Protein AF-K2CF52-F1 (afdb_monomer)

Secondary structure (DSSP, 8-state):
---THHHHHHHHHHHHHHHHHHHHHHHHHT-HHHHHHHHH--STTHHHHHHHHHTT-HHHHHHHHHHHHHHHHHHHHT-

Solvent-accessible surface area (backbone atoms only — not comparable to full-atom values): 4406 Å² total; per-residue (Å²): 127,87,74,63,62,64,62,52,56,52,53,50,53,51,23,52,50,32,38,51,54,30,39,53,54,21,58,76,70,64,38,59,69,58,30,51,48,47,70,76,50,86,59,75,30,49,60,25,50,51,50,27,53,76,70,62,43,44,64,55,52,52,50,52,50,50,52,48,53,50,53,53,50,54,60,64,75,75,110

Structure (mmCIF, N/CA/C/O backbone):
data_AF-K2CF52-F1
#
_entry.id   AF-K2CF52-F1
#
loop_
_atom_site.group_PDB
_atom_site.id
_atom_site.type_symbol
_atom_site.label_atom_id
_atom_site.label_alt_id
_atom_site.label_comp_id
_atom_site.label_asym_id
_atom_site.label_entity_id
_atom_site.label_seq_id
_atom_site.pdbx_PDB_ins_code
_atom_site.Cartn_x
_atom_site.Cartn_y
_atom_site.Cartn_z
_atom_site.occupancy
_atom_site.B_iso_or_equiv
_atom_site.auth_seq_id
_atom_site.auth_comp_id
_atom_site.auth_asym_id
_atom_site.auth_atom_id
_atom_site.pdbx_PDB_model_num
ATOM 1 N N . MET A 1 1 ? 18.783 -12.521 -28.339 1.00 50.47 1 MET A N 1
ATOM 2 C CA . MET A 1 1 ? 18.119 -11.274 -27.896 1.00 50.47 1 MET A CA 1
ATOM 3 C C . MET A 1 1 ? 17.881 -11.401 -26.401 1.00 50.47 1 MET A C 1
ATOM 5 O O . MET A 1 1 ? 17.358 -12.441 -26.018 1.00 50.47 1 MET A O 1
ATOM 9 N N . PRO A 1 2 ? 18.313 -10.448 -25.558 1.00 59.16 2 PRO A N 1
ATOM 10 C CA . PRO A 1 2 ? 18.059 -10.521 -24.125 1.00 59.16 2 PRO A CA 1
ATOM 11 C C . PRO A 1 2 ? 16.549 -10.619 -23.896 1.00 59.16 2 PRO A C 1
ATOM 13 O O . PRO A 1 2 ? 15.755 -9.836 -24.410 1.00 59.16 2 PRO A O 1
ATOM 16 N N . ASN A 1 3 ? 16.164 -11.661 -23.184 1.00 64.94 3 ASN A N 1
ATOM 17 C CA . ASN A 1 3 ? 14.814 -12.077 -22.856 1.00 64.94 3 ASN A CA 1
ATOM 18 C C . ASN A 1 3 ? 14.211 -11.089 -21.846 1.00 64.94 3 ASN A C 1
ATOM 20 O O . ASN A 1 3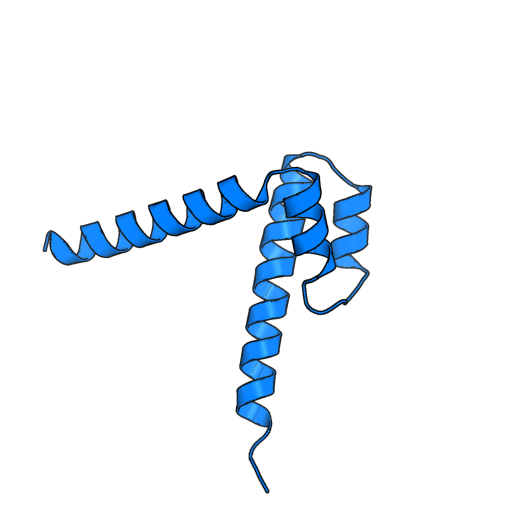 ? 14.100 -11.373 -20.657 1.00 64.94 3 ASN A O 1
ATOM 24 N N . LEU A 1 4 ? 13.791 -9.924 -22.353 1.00 68.62 4 LEU A N 1
ATOM 25 C CA . LEU A 1 4 ? 13.076 -8.860 -21.633 1.00 68.62 4 LEU A CA 1
ATOM 26 C C . LEU A 1 4 ? 11.823 -9.356 -20.878 1.00 68.62 4 LEU A C 1
ATOM 28 O O . LEU A 1 4 ? 11.308 -8.651 -20.014 1.00 68.62 4 LEU A O 1
ATOM 32 N N . GLY A 1 5 ? 11.350 -10.575 -21.163 1.00 75.69 5 GLY A N 1
ATOM 33 C CA . GLY A 1 5 ? 10.171 -11.178 -20.544 1.00 75.69 5 GLY A CA 1
ATOM 34 C C . GLY A 1 5 ? 10.230 -11.247 -19.016 1.00 75.69 5 GLY A C 1
ATOM 35 O O . GLY A 1 5 ? 9.262 -10.869 -18.368 1.00 75.69 5 GLY A O 1
ATOM 36 N N . ALA A 1 6 ? 11.357 -11.652 -18.416 1.00 83.12 6 ALA A N 1
ATOM 37 C CA . ALA A 1 6 ? 11.444 -11.821 -16.957 1.00 83.12 6 ALA A CA 1
ATOM 38 C C . ALA A 1 6 ? 11.247 -10.501 -16.182 1.00 83.12 6 ALA A C 1
ATOM 40 O O . ALA A 1 6 ? 10.566 -10.477 -15.157 1.00 83.12 6 ALA A O 1
ATOM 41 N N . GLY A 1 7 ? 11.794 -9.395 -16.698 1.00 85.44 7 GLY A N 1
ATOM 42 C CA . GLY A 1 7 ? 11.639 -8.073 -16.086 1.00 85.44 7 GLY A CA 1
ATOM 43 C C . GLY A 1 7 ? 10.200 -7.559 -16.147 1.00 85.44 7 GLY A C 1
ATOM 44 O O . GLY A 1 7 ? 9.715 -6.969 -15.186 1.00 85.44 7 GLY A O 1
ATOM 45 N N . ILE A 1 8 ? 9.487 -7.847 -17.240 1.00 86.81 8 ILE A N 1
ATOM 46 C CA . ILE A 1 8 ? 8.085 -7.445 -17.415 1.00 86.81 8 ILE A CA 1
ATOM 47 C C . ILE A 1 8 ? 7.187 -8.138 -16.382 1.00 86.81 8 ILE A C 1
ATOM 49 O O . ILE A 1 8 ? 6.354 -7.479 -15.765 1.00 86.81 8 ILE A O 1
ATOM 53 N N . TYR A 1 9 ? 7.385 -9.435 -16.123 1.00 88.62 9 TYR A N 1
ATOM 54 C CA . TYR A 1 9 ? 6.599 -10.150 -15.109 1.00 88.62 9 TYR A CA 1
ATOM 55 C C . TYR A 1 9 ? 6.793 -9.577 -13.700 1.00 88.62 9 TYR A C 1
ATOM 57 O O . TYR A 1 9 ? 5.821 -9.436 -12.957 1.00 88.62 9 TYR A O 1
ATOM 65 N N . LEU A 1 10 ? 8.023 -9.196 -13.339 1.00 89.50 10 LEU A N 1
ATOM 66 C CA . LEU A 1 10 ? 8.304 -8.558 -12.051 1.00 89.50 10 LEU A CA 1
ATOM 67 C C . LEU A 1 10 ? 7.577 -7.209 -11.922 1.00 89.50 10 LEU A C 1
ATOM 69 O O . LEU A 1 10 ? 6.982 -6.927 -10.884 1.00 89.50 10 LEU A O 1
ATOM 73 N N . LEU A 1 11 ? 7.591 -6.397 -12.984 1.00 88.50 11 LEU A N 1
ATOM 74 C CA . LEU A 1 11 ? 6.910 -5.100 -13.014 1.00 88.50 11 LEU A CA 1
ATOM 75 C C . LEU A 1 11 ? 5.388 -5.241 -12.901 1.00 88.50 11 LEU A C 1
ATOM 77 O O . LEU A 1 11 ? 4.760 -4.471 -12.179 1.00 88.50 11 LEU A O 1
ATOM 81 N N . ILE A 1 12 ? 4.801 -6.249 -13.550 1.00 89.44 12 ILE A N 1
ATOM 82 C CA . ILE A 1 12 ? 3.364 -6.537 -13.444 1.00 89.44 12 ILE A CA 1
ATOM 83 C C . ILE A 1 12 ? 2.997 -6.915 -12.004 1.00 89.44 12 ILE A C 1
ATOM 85 O O . ILE A 1 12 ? 2.041 -6.375 -11.449 1.00 89.44 12 ILE A O 1
ATOM 89 N N . LEU A 1 13 ? 3.767 -7.807 -11.370 1.00 91.50 13 LEU A N 1
ATOM 90 C CA . LEU A 1 13 ? 3.534 -8.191 -9.973 1.00 91.50 13 LEU A CA 1
ATOM 91 C C . LEU A 1 13 ? 3.658 -6.991 -9.031 1.00 91.50 13 LEU A C 1
ATOM 93 O O . LEU A 1 13 ? 2.822 -6.816 -8.144 1.00 91.50 13 LEU A O 1
ATOM 97 N N . TRP A 1 14 ? 4.668 -6.149 -9.251 1.00 91.44 14 TRP A N 1
ATOM 98 C CA . TRP A 1 14 ? 4.869 -4.912 -8.503 1.00 91.44 14 TRP A CA 1
ATOM 99 C C . TRP A 1 14 ? 3.673 -3.961 -8.630 1.00 91.44 14 TRP A C 1
ATOM 101 O O . TRP A 1 14 ? 3.156 -3.470 -7.626 1.00 91.44 14 TRP A O 1
ATOM 111 N N . GLU A 1 15 ? 3.186 -3.735 -9.849 1.00 90.62 15 GLU A N 1
ATOM 112 C CA . GLU A 1 15 ? 2.045 -2.857 -10.106 1.00 90.62 15 GLU A CA 1
ATOM 113 C C . GLU A 1 15 ? 0.762 -3.376 -9.443 1.00 90.62 15 GLU A C 1
ATOM 115 O O . GLU A 1 15 ? 0.075 -2.621 -8.747 1.00 90.62 15 GLU A O 1
ATOM 120 N N . ILE A 1 16 ? 0.453 -4.666 -9.620 1.00 91.50 16 ILE A N 1
ATOM 121 C CA . ILE A 1 16 ? -0.737 -5.305 -9.041 1.00 91.50 16 ILE A CA 1
ATOM 122 C C . ILE A 1 16 ? -0.691 -5.226 -7.516 1.00 91.50 16 ILE A C 1
ATOM 124 O O . ILE A 1 16 ? -1.699 -4.892 -6.890 1.00 91.50 16 ILE A O 1
ATOM 128 N N . PHE A 1 17 ? 0.474 -5.488 -6.919 1.00 92.88 17 PHE A N 1
ATOM 129 C CA . PHE A 1 17 ? 0.661 -5.423 -5.476 1.00 92.88 17 PHE A CA 1
ATOM 130 C C . PHE A 1 17 ? 0.297 -4.038 -4.926 1.00 92.88 17 PHE A C 1
ATOM 132 O O . PHE 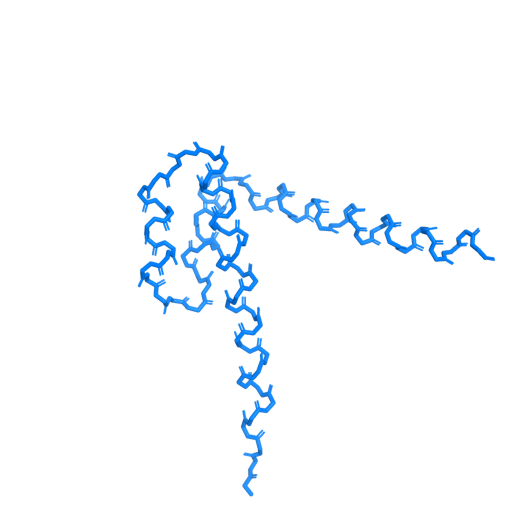A 1 17 ? -0.564 -3.924 -4.049 1.00 92.88 17 PHE A O 1
ATOM 139 N N . TRP A 1 18 ? 0.879 -2.968 -5.477 1.00 92.12 18 TRP A N 1
ATOM 140 C CA . TRP A 1 18 ? 0.614 -1.614 -4.988 1.00 92.12 18 TRP A CA 1
ATOM 141 C C . TRP A 1 18 ? -0.804 -1.135 -5.278 1.00 92.12 18 TRP A C 1
ATOM 143 O O . TRP A 1 18 ? -1.415 -0.498 -4.417 1.00 92.12 18 TRP A O 1
ATOM 153 N N . LYS A 1 19 ? -1.369 -1.473 -6.441 1.00 91.75 19 LYS A N 1
ATOM 154 C CA . LYS A 1 19 ? -2.775 -1.177 -6.748 1.00 91.75 19 LYS A CA 1
ATOM 155 C C . LYS A 1 19 ? -3.724 -1.861 -5.773 1.00 91.75 19 LYS A C 1
ATOM 157 O O . LYS A 1 19 ? -4.605 -1.196 -5.236 1.00 91.75 19 LYS A O 1
ATOM 162 N N . GLY A 1 20 ? -3.524 -3.149 -5.496 1.00 93.81 20 GLY A N 1
ATOM 163 C CA . GLY A 1 20 ? -4.356 -3.904 -4.560 1.00 93.81 20 GLY A CA 1
ATOM 164 C C . GLY A 1 20 ? -4.336 -3.303 -3.155 1.00 93.81 20 GLY A C 1
ATOM 165 O O . GLY A 1 20 ? -5.392 -3.047 -2.575 1.00 93.81 20 GLY A O 1
ATOM 166 N N . VAL A 1 21 ? -3.145 -2.995 -2.630 1.00 93.62 21 VAL A N 1
ATOM 167 C CA . VAL A 1 21 ? -2.995 -2.362 -1.307 1.00 93.62 21 VAL A CA 1
ATOM 168 C C . VAL A 1 21 ? -3.651 -0.978 -1.276 1.00 93.62 21 VAL A C 1
ATOM 170 O O . VAL A 1 21 ? -4.361 -0.653 -0.320 1.00 93.62 21 VAL A O 1
ATOM 173 N N . GLY A 1 22 ? -3.438 -0.168 -2.315 1.00 93.62 22 GLY A N 1
ATOM 174 C CA . GLY A 1 22 ? -4.014 1.169 -2.420 1.00 93.62 22 GLY A CA 1
ATOM 175 C C . GLY A 1 22 ? -5.540 1.157 -2.464 1.00 93.62 22 GLY A C 1
ATOM 176 O O . GLY A 1 22 ? -6.167 1.891 -1.703 1.00 93.62 22 GLY A O 1
ATOM 177 N N . LEU A 1 23 ? -6.133 0.287 -3.288 1.00 94.69 23 LEU A N 1
ATOM 178 C CA . LEU A 1 23 ? -7.586 0.116 -3.392 1.00 94.69 23 LEU A CA 1
ATOM 179 C C . LEU A 1 23 ? -8.195 -0.415 -2.093 1.00 94.69 23 LEU A C 1
ATOM 181 O O . LEU A 1 23 ? -9.216 0.096 -1.643 1.00 94.69 23 LEU A O 1
ATOM 185 N N . TRP A 1 24 ? -7.561 -1.399 -1.448 1.00 94.38 24 TRP A N 1
ATOM 186 C CA . TRP A 1 24 ? -8.034 -1.934 -0.169 1.00 94.38 24 TRP A CA 1
ATOM 187 C C . TRP A 1 24 ? -8.080 -0.855 0.916 1.00 94.38 24 TRP A C 1
ATOM 189 O O . TRP A 1 24 ? -9.064 -0.723 1.648 1.00 94.38 24 TRP A O 1
ATOM 199 N N . LYS A 1 25 ? -7.016 -0.053 1.026 1.00 92.56 25 LYS A N 1
ATOM 200 C CA . LYS A 1 25 ? -6.930 0.998 2.043 1.00 92.56 25 LYS A CA 1
ATOM 201 C C . LYS A 1 25 ? -7.824 2.200 1.720 1.00 92.56 25 LYS A C 1
ATOM 203 O O . LYS A 1 25 ? -8.384 2.770 2.657 1.00 92.56 25 LYS A O 1
ATOM 208 N N . SER A 1 26 ? -7.999 2.576 0.450 1.00 93.88 26 SER A N 1
ATOM 209 C CA . SER A 1 26 ? -8.940 3.639 0.066 1.00 93.88 26 SER A CA 1
ATOM 210 C C . SER A 1 26 ? -10.394 3.215 0.258 1.00 93.88 26 SER A C 1
ATOM 212 O O . SER A 1 26 ? -11.158 3.977 0.846 1.00 93.88 26 SER A O 1
ATOM 214 N N . ALA A 1 27 ? -10.754 1.974 -0.086 1.00 93.62 27 ALA A N 1
ATOM 215 C CA . ALA A 1 27 ? -12.074 1.411 0.197 1.00 93.62 27 ALA A CA 1
ATOM 216 C C . ALA A 1 27 ? -12.367 1.371 1.704 1.00 93.62 27 ALA A C 1
ATOM 218 O O . ALA A 1 27 ? -13.414 1.843 2.138 1.00 93.62 27 ALA A O 1
ATOM 219 N N . LYS A 1 28 ? -11.418 0.892 2.526 1.00 92.44 28 LYS A N 1
ATOM 220 C CA . LYS A 1 28 ? -11.583 0.835 3.990 1.00 92.44 28 LYS A CA 1
ATOM 221 C C . LYS A 1 28 ? -11.754 2.218 4.628 1.00 92.44 28 LYS A C 1
ATOM 223 O O . LYS A 1 28 ? -12.408 2.332 5.659 1.00 92.44 28 LYS A O 1
ATOM 228 N N . LYS A 1 29 ? -11.142 3.252 4.047 1.00 92.25 29 LYS A N 1
ATOM 229 C CA . LYS A 1 29 ? -11.245 4.636 4.528 1.00 92.25 29 LYS A CA 1
ATOM 230 C C . LYS A 1 29 ? -12.456 5.386 3.949 1.00 92.25 29 LYS A C 1
ATOM 232 O O . LYS A 1 29 ? -12.803 6.439 4.467 1.00 92.25 29 LYS A O 1
ATOM 237 N N . GLY A 1 30 ? -13.106 4.846 2.915 1.00 92.62 30 GLY A N 1
ATOM 238 C CA . GLY A 1 30 ? -14.192 5.519 2.198 1.00 92.62 30 GLY A CA 1
ATOM 239 C C . GLY A 1 30 ? -13.715 6.611 1.231 1.00 92.62 30 GLY A C 1
ATOM 240 O O . GLY A 1 30 ? -14.512 7.444 0.805 1.00 92.62 30 GLY A O 1
ATOM 241 N N . ASP A 1 31 ? -12.432 6.618 0.857 1.00 93.00 31 ASP A N 1
ATOM 242 C CA . ASP A 1 31 ? -11.841 7.637 -0.019 1.00 93.00 31 ASP A CA 1
ATOM 243 C C . ASP A 1 31 ? -12.152 7.322 -1.500 1.00 93.00 31 ASP A C 1
ATOM 245 O O . ASP A 1 31 ? -11.275 6.911 -2.264 1.00 93.00 31 ASP A O 1
ATOM 249 N N . LEU A 1 32 ? -13.410 7.525 -1.917 1.00 92.38 32 LEU A N 1
ATOM 250 C CA . LEU A 1 32 ? -13.914 7.195 -3.264 1.00 92.38 32 LEU A CA 1
ATOM 251 C C . LEU A 1 32 ? -13.099 7.835 -4.397 1.00 92.38 32 LEU A C 1
ATOM 253 O O . LEU A 1 32 ? -12.837 7.187 -5.407 1.00 92.38 32 LEU A O 1
ATOM 257 N N . ILE A 1 33 ? -12.652 9.082 -4.218 1.00 93.75 33 ILE A N 1
ATOM 258 C CA . ILE A 1 33 ? -11.834 9.796 -5.213 1.00 93.75 33 ILE A CA 1
ATOM 259 C C . ILE A 1 33 ? -10.507 9.062 -5.438 1.00 93.75 33 ILE A C 1
ATOM 261 O O . ILE A 1 33 ? -10.107 8.831 -6.576 1.00 93.75 33 ILE A O 1
ATOM 265 N N . TRP A 1 34 ? -9.835 8.658 -4.357 1.00 92.56 34 TRP A N 1
ATOM 266 C CA . TRP A 1 34 ? -8.567 7.934 -4.445 1.00 92.56 34 TRP A CA 1
ATOM 267 C C . TRP A 1 34 ? -8.754 6.498 -4.919 1.00 92.56 34 TRP A C 1
ATOM 269 O O . TRP A 1 34 ? -7.905 5.991 -5.646 1.00 92.56 34 TRP A O 1
ATOM 279 N N . PHE A 1 35 ? -9.870 5.857 -4.571 1.00 93.69 35 PHE A N 1
ATOM 280 C CA . PHE A 1 35 ? -10.245 4.559 -5.121 1.00 93.69 35 PHE A CA 1
ATOM 281 C C . PHE A 1 35 ? -10.369 4.620 -6.649 1.00 93.69 35 PHE A C 1
ATOM 283 O O . PHE A 1 35 ? -9.695 3.862 -7.345 1.00 93.69 35 PHE A O 1
ATOM 290 N N . LEU A 1 36 ? -11.144 5.575 -7.176 1.00 93.94 36 LEU A N 1
ATOM 291 C CA . LEU A 1 36 ? -11.291 5.759 -8.622 1.00 93.94 36 LEU A CA 1
ATOM 292 C C . LEU A 1 36 ? -9.968 6.144 -9.292 1.00 93.94 36 LEU A C 1
ATOM 294 O O . LEU A 1 36 ? -9.648 5.610 -10.350 1.00 93.94 36 LEU A O 1
ATOM 298 N N . ALA A 1 37 ? -9.181 7.031 -8.677 1.00 93.12 37 ALA A N 1
ATOM 299 C CA . ALA A 1 37 ? -7.892 7.451 -9.220 1.00 93.12 37 ALA A CA 1
ATOM 300 C C . ALA A 1 37 ? -6.904 6.279 -9.339 1.00 93.12 37 ALA A C 1
ATOM 302 O O . ALA A 1 37 ? -6.273 6.120 -10.378 1.00 93.12 37 ALA A O 1
ATOM 303 N N . ILE A 1 38 ? -6.792 5.429 -8.311 1.00 92.38 38 ILE A N 1
ATOM 304 C CA . ILE A 1 38 ? -5.917 4.243 -8.334 1.00 92.38 38 ILE A CA 1
ATOM 305 C C . ILE A 1 38 ? -6.423 3.200 -9.342 1.00 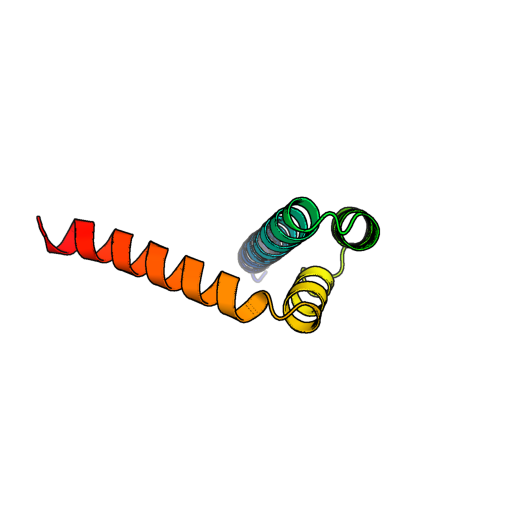92.38 38 ILE A C 1
ATOM 307 O O . ILE A 1 38 ? -5.618 2.501 -9.956 1.00 92.38 38 ILE A O 1
ATOM 311 N N . PHE A 1 39 ? -7.743 3.088 -9.512 1.00 90.38 39 PHE A N 1
ATOM 312 C CA . PHE A 1 39 ? -8.352 2.136 -10.437 1.00 90.38 39 PHE A CA 1
ATOM 313 C C . PHE A 1 39 ? -8.163 2.536 -11.907 1.00 90.38 39 PHE A C 1
ATOM 315 O O . PHE A 1 39 ? -7.774 1.705 -12.724 1.00 90.38 39 PHE A O 1
ATOM 322 N N . LEU A 1 40 ? -8.420 3.803 -12.241 1.00 90.44 40 LEU A N 1
ATOM 323 C CA . LEU A 1 40 ? -8.418 4.290 -13.624 1.00 90.44 40 LEU A CA 1
ATOM 324 C C . LEU A 1 40 ? -7.026 4.662 -14.130 1.00 90.44 40 LEU A C 1
ATOM 326 O O . LEU A 1 40 ? -6.759 4.562 -15.326 1.00 90.44 40 LEU A O 1
ATOM 330 N N . ILE A 1 41 ? -6.138 5.114 -13.246 1.00 89.62 41 ILE A N 1
ATOM 331 C CA . ILE A 1 41 ? -4.864 5.686 -13.660 1.00 89.62 41 ILE A CA 1
ATOM 332 C C . ILE A 1 41 ? -3.735 4.680 -13.450 1.00 89.62 41 ILE A C 1
ATOM 334 O O . ILE A 1 41 ? -3.483 4.215 -12.336 1.00 89.62 41 ILE A O 1
ATOM 338 N N . ASN A 1 42 ? -2.999 4.392 -14.527 1.00 81.31 42 ASN A N 1
ATOM 339 C CA . ASN A 1 42 ? -1.947 3.388 -14.513 1.00 81.31 42 ASN A CA 1
ATOM 340 C C . ASN A 1 42 ? -0.515 3.961 -14.481 1.00 81.31 42 ASN A C 1
ATOM 342 O O . ASN A 1 42 ? 0.208 3.906 -15.468 1.00 81.31 42 ASN A O 1
ATOM 346 N N . PHE A 1 43 ? -0.092 4.504 -13.332 1.00 84.69 43 PHE A N 1
ATOM 347 C CA . PHE A 1 43 ? 1.287 4.985 -13.110 1.00 84.69 43 PHE A CA 1
ATOM 348 C C . PHE A 1 43 ? 2.178 3.948 -12.397 1.00 84.69 43 PHE A C 1
ATOM 350 O O . PHE A 1 43 ? 2.854 4.291 -11.428 1.00 84.69 43 PHE A O 1
ATOM 357 N N . PHE A 1 44 ? 2.148 2.669 -12.795 1.00 82.38 44 PHE A N 1
ATOM 358 C CA . PHE A 1 44 ? 3.042 1.621 -12.254 1.00 82.38 44 PHE A CA 1
ATOM 359 C C . PHE A 1 44 ? 3.084 1.526 -10.709 1.00 82.38 44 PHE A C 1
ATOM 361 O O . PHE A 1 44 ? 4.124 1.265 -10.108 1.00 82.38 44 PHE A O 1
ATOM 368 N N . GLY A 1 45 ? 1.959 1.784 -10.034 1.00 81.44 45 GLY A N 1
ATOM 369 C CA . GLY A 1 45 ? 1.879 1.734 -8.568 1.00 81.44 45 GLY A CA 1
ATOM 370 C C . GLY A 1 45 ? 2.354 2.993 -7.821 1.00 81.44 45 GLY A C 1
ATOM 371 O O . GLY A 1 45 ? 2.332 3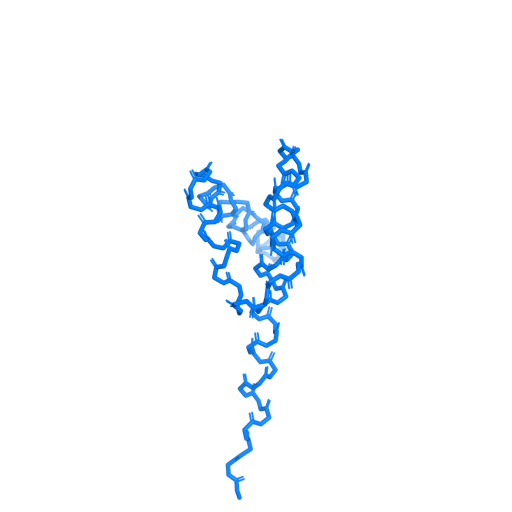.007 -6.592 1.00 81.44 45 GLY A O 1
ATOM 372 N N . ILE A 1 46 ? 2.708 4.085 -8.508 1.00 89.75 46 ILE A N 1
ATOM 373 C CA . ILE A 1 46 ? 3.153 5.337 -7.862 1.00 89.75 46 ILE A CA 1
ATOM 374 C C . ILE A 1 46 ? 1.998 6.069 -7.160 1.00 89.75 46 ILE A C 1
ATOM 376 O O . ILE A 1 46 ? 2.158 6.515 -6.025 1.00 89.75 46 ILE A O 1
ATOM 380 N N . ILE A 1 47 ? 0.815 6.161 -7.788 1.00 90.81 47 ILE A N 1
ATOM 381 C CA . ILE A 1 47 ? -0.383 6.769 -7.168 1.00 90.81 47 ILE A CA 1
ATOM 382 C C . ILE A 1 47 ? -0.720 6.123 -5.821 1.00 90.81 47 ILE A C 1
ATOM 384 O O . ILE A 1 47 ? -0.863 6.859 -4.843 1.00 90.81 47 ILE A O 1
ATOM 388 N N . PRO A 1 48 ? -0.879 4.788 -5.725 1.00 91.00 48 PRO A N 1
ATOM 389 C CA . PRO A 1 48 ? -1.206 4.173 -4.450 1.00 91.00 48 PRO A CA 1
ATOM 390 C C . PRO A 1 48 ? -0.097 4.382 -3.412 1.00 91.00 48 PRO A C 1
ATOM 392 O O . PRO A 1 48 ? -0.423 4.627 -2.253 1.00 91.00 48 PRO A O 1
ATOM 395 N N . LEU A 1 49 ? 1.185 4.402 -3.804 1.00 92.00 49 LEU A N 1
ATOM 396 C CA . LEU A 1 49 ? 2.289 4.764 -2.904 1.00 92.00 49 LEU A CA 1
ATOM 397 C C . LEU A 1 49 ? 2.121 6.173 -2.326 1.00 92.00 49 LEU A C 1
ATOM 399 O O . LEU A 1 49 ? 2.191 6.368 -1.112 1.00 92.00 49 LEU A O 1
ATOM 403 N N . PHE A 1 50 ? 1.854 7.148 -3.195 1.00 92.69 50 PHE A N 1
ATOM 404 C CA . PHE A 1 50 ? 1.640 8.536 -2.804 1.00 92.69 50 PHE A CA 1
ATOM 405 C C . PHE A 1 50 ? 0.419 8.684 -1.893 1.00 92.69 50 PHE A C 1
ATOM 407 O O . PHE A 1 50 ? 0.484 9.372 -0.876 1.00 92.69 50 PHE A O 1
ATOM 414 N N . TYR A 1 51 ? -0.682 8.007 -2.217 1.00 92.69 51 TYR A N 1
ATOM 415 C CA . TYR A 1 51 ? -1.882 7.991 -1.389 1.00 92.69 51 TYR A CA 1
ATOM 416 C C . TYR A 1 51 ? -1.602 7.411 0.005 1.00 92.69 51 TYR A C 1
ATOM 418 O O . TYR A 1 51 ? -1.958 8.030 1.011 1.00 92.69 51 TYR A O 1
ATOM 426 N N . LEU A 1 52 ? -0.927 6.260 0.085 1.00 91.31 52 LEU A N 1
ATOM 427 C CA . LEU A 1 52 ? -0.569 5.615 1.353 1.00 91.31 52 LEU A CA 1
ATOM 428 C C . LEU A 1 52 ? 0.374 6.486 2.188 1.00 91.31 52 LEU A C 1
ATOM 430 O O . LEU A 1 52 ? 0.232 6.543 3.409 1.00 91.31 52 LEU A O 1
ATOM 434 N N . TRP A 1 53 ? 1.307 7.188 1.546 1.00 92.75 53 TRP A N 1
ATOM 435 C CA . TRP A 1 53 ? 2.195 8.137 2.212 1.00 92.75 53 TRP A CA 1
ATOM 436 C C . TRP A 1 53 ? 1.432 9.365 2.725 1.00 92.75 53 TRP A C 1
ATOM 438 O O . TRP A 1 53 ? 1.508 9.690 3.910 1.00 92.75 53 TRP A O 1
ATOM 448 N N . LYS A 1 54 ? 0.599 9.988 1.879 1.00 93.44 54 LYS A N 1
ATOM 449 C CA . LYS A 1 54 ? -0.228 11.156 2.229 1.00 93.44 54 LYS A CA 1
ATOM 450 C C . LYS A 1 54 ? -1.191 10.859 3.378 1.00 93.44 54 LYS A C 1
ATOM 452 O O . LYS A 1 54 ? -1.417 11.703 4.239 1.00 93.44 54 LYS A O 1
ATOM 457 N N . THR A 1 55 ? -1.763 9.659 3.399 1.00 91.06 55 THR A N 1
ATOM 458 C CA . THR A 1 55 ? -2.681 9.212 4.455 1.00 91.06 55 THR A CA 1
ATOM 459 C C . THR A 1 55 ? -1.971 8.622 5.673 1.00 91.06 55 THR A C 1
ATOM 461 O O . THR A 1 55 ? -2.650 8.224 6.618 1.00 91.06 55 THR A O 1
ATOM 464 N N . LYS A 1 56 ? -0.628 8.571 5.674 1.00 90.94 56 LYS A N 1
ATOM 465 C CA . LYS A 1 56 ? 0.208 7.940 6.714 1.00 90.94 56 LYS A CA 1
ATOM 466 C C . LYS A 1 56 ? -0.131 6.462 6.962 1.00 90.94 56 LYS A C 1
ATOM 468 O O . LYS A 1 56 ? 0.128 5.917 8.030 1.00 90.94 56 LYS A O 1
ATOM 473 N N . GLN A 1 57 ? -0.724 5.799 5.974 1.00 89.44 57 GLN A N 1
ATOM 474 C CA . GLN A 1 57 ? -1.091 4.384 6.030 1.00 89.44 57 GLN A CA 1
ATOM 475 C C . GLN A 1 57 ? 0.061 3.466 5.616 1.00 89.44 57 GLN A C 1
ATOM 477 O O . GLN A 1 57 ? 0.005 2.271 5.907 1.00 89.44 57 GLN A O 1
ATOM 482 N N . LEU A 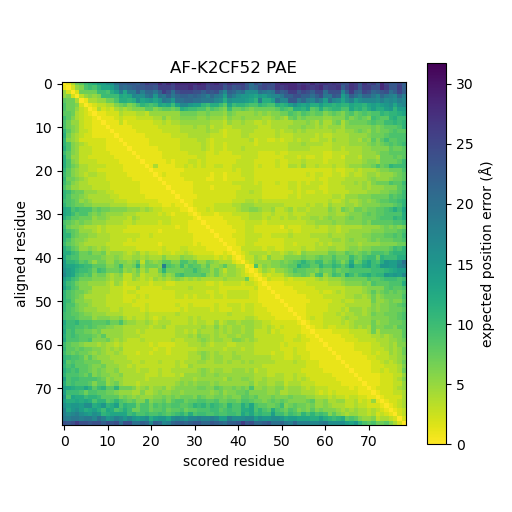1 58 ? 1.094 4.015 4.968 1.00 89.62 58 LEU A N 1
ATOM 483 C CA . LEU A 1 58 ? 2.258 3.270 4.490 1.00 89.62 58 LEU A CA 1
ATOM 484 C C . LEU A 1 58 ? 2.935 2.464 5.612 1.00 89.62 58 LEU A C 1
ATOM 486 O O . LEU A 1 58 ? 3.140 1.265 5.456 1.00 89.62 58 LEU A O 1
ATOM 490 N N . ASP A 1 59 ? 3.174 3.074 6.776 1.00 90.56 59 ASP A N 1
ATOM 491 C CA . ASP A 1 59 ? 3.800 2.392 7.920 1.00 90.56 59 ASP A CA 1
ATOM 492 C C . ASP A 1 59 ? 2.931 1.262 8.474 1.00 90.56 59 ASP A C 1
ATOM 494 O O . ASP A 1 59 ? 3.440 0.224 8.893 1.00 90.56 59 ASP A O 1
ATOM 498 N N . GLY A 1 60 ? 1.609 1.453 8.472 1.00 90.38 60 GLY A N 1
ATOM 499 C CA . GLY A 1 60 ? 0.656 0.424 8.875 1.00 90.38 60 GLY A CA 1
ATOM 500 C C . GLY A 1 60 ? 0.708 -0.775 7.935 1.00 90.38 60 GLY A C 1
ATOM 501 O O . GLY A 1 60 ? 0.822 -1.900 8.400 1.00 90.38 60 GLY A O 1
ATOM 502 N N . VAL A 1 61 ? 0.715 -0.533 6.620 1.00 89.12 61 VAL A N 1
ATOM 503 C CA . VAL A 1 61 ? 0.889 -1.588 5.607 1.00 89.12 61 VAL A CA 1
ATOM 504 C C . VAL A 1 61 ? 2.196 -2.343 5.838 1.00 89.12 61 VAL A C 1
ATOM 506 O O . VAL A 1 61 ? 2.186 -3.568 5.909 1.00 89.12 61 VAL A O 1
ATOM 509 N N . ILE A 1 62 ? 3.314 -1.632 5.992 1.00 90.38 62 ILE A N 1
ATOM 510 C CA . ILE A 1 62 ? 4.629 -2.255 6.185 1.00 90.38 62 ILE A CA 1
ATOM 511 C C . ILE A 1 62 ? 4.635 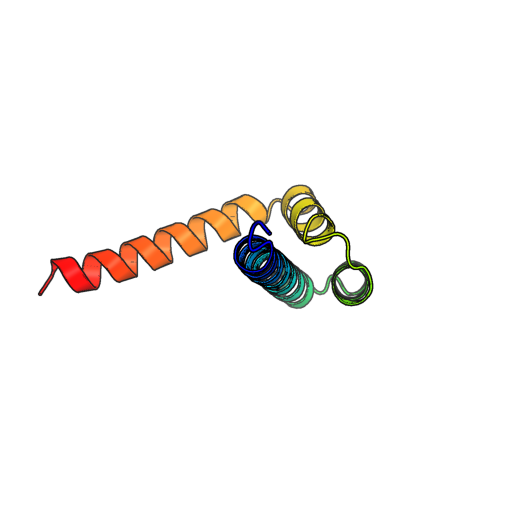-3.117 7.452 1.00 90.38 62 ILE A C 1
ATOM 513 O O . ILE A 1 62 ? 5.078 -4.264 7.406 1.00 90.38 62 ILE A O 1
ATOM 517 N N . LYS A 1 63 ? 4.087 -2.610 8.562 1.00 92.44 63 LYS A N 1
ATOM 518 C CA . LYS A 1 63 ? 3.960 -3.364 9.817 1.00 92.44 63 LYS A CA 1
ATOM 519 C C . LYS A 1 63 ? 3.046 -4.580 9.676 1.00 92.44 63 LYS A C 1
ATOM 521 O O . LYS A 1 63 ? 3.394 -5.640 10.186 1.00 92.44 63 LYS A O 1
ATOM 526 N N . ASP A 1 64 ? 1.917 -4.456 8.978 1.00 90.88 64 ASP A N 1
ATOM 527 C CA . ASP A 1 64 ? 0.993 -5.565 8.702 1.00 90.88 64 ASP A CA 1
ATOM 528 C C . ASP A 1 64 ? 1.727 -6.690 7.949 1.00 90.88 64 ASP A C 1
ATOM 530 O O . ASP A 1 64 ? 1.681 -7.850 8.363 1.00 90.88 64 ASP A O 1
ATOM 534 N N . PHE A 1 65 ? 2.482 -6.345 6.898 1.00 90.69 65 PHE A N 1
ATOM 535 C CA . PHE A 1 65 ? 3.308 -7.295 6.148 1.00 90.69 65 PHE A CA 1
ATOM 536 C C . PHE A 1 65 ? 4.409 -7.915 7.009 1.00 90.69 65 PHE A C 1
ATOM 538 O O . PHE A 1 65 ? 4.574 -9.133 7.006 1.00 90.69 65 PHE A O 1
ATOM 545 N N . GLN A 1 66 ? 5.143 -7.114 7.782 1.00 93.19 66 GLN A N 1
ATOM 546 C CA . GLN A 1 66 ? 6.176 -7.618 8.688 1.00 93.19 66 GLN A CA 1
ATOM 547 C C . GLN A 1 66 ? 5.601 -8.595 9.715 1.00 93.19 66 GLN A C 1
ATOM 549 O O . GLN A 1 66 ? 6.152 -9.676 9.911 1.00 93.19 66 GLN A O 1
ATOM 554 N N . ASN A 1 67 ? 4.478 -8.248 10.341 1.00 94.06 67 ASN A N 1
ATOM 555 C CA . ASN A 1 67 ? 3.792 -9.106 11.299 1.00 94.06 67 ASN A CA 1
ATOM 556 C C . ASN A 1 67 ? 3.295 -10.393 10.637 1.00 94.06 67 ASN A C 1
ATOM 558 O O . ASN A 1 67 ? 3.447 -11.468 11.215 1.00 94.06 67 ASN A O 1
ATOM 562 N N . PHE A 1 68 ? 2.762 -10.306 9.416 1.00 91.00 68 PHE A N 1
ATOM 563 C CA . PHE A 1 68 ? 2.356 -11.465 8.627 1.00 91.00 68 PHE A CA 1
ATOM 564 C C . PHE A 1 68 ? 3.538 -12.396 8.343 1.00 91.00 68 PHE A C 1
ATOM 566 O O . PHE A 1 68 ? 3.480 -13.568 8.712 1.00 91.00 68 PHE A O 1
ATOM 573 N N . PHE A 1 69 ? 4.635 -11.893 7.773 1.00 93.31 69 PHE A N 1
ATOM 574 C CA . PHE A 1 69 ? 5.824 -12.702 7.485 1.00 93.31 69 PHE A CA 1
ATOM 575 C C . PHE A 1 69 ? 6.462 -13.264 8.750 1.00 93.31 69 PHE A C 1
ATOM 577 O O . PHE A 1 69 ? 6.840 -14.432 8.776 1.00 93.31 69 PHE A O 1
ATOM 584 N N . LYS A 1 70 ? 6.521 -12.477 9.8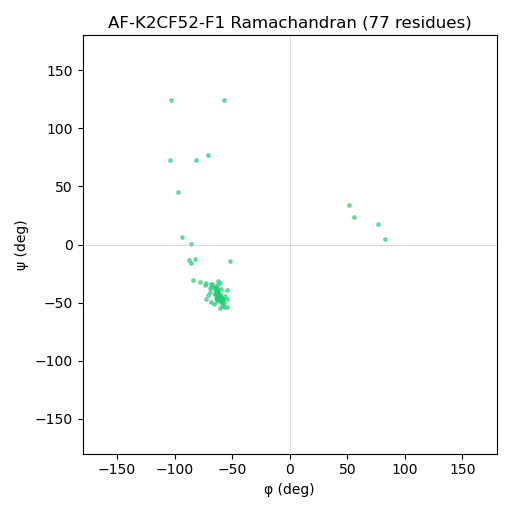27 1.00 93.00 70 LYS A N 1
ATOM 585 C CA . LYS A 1 70 ? 6.964 -12.951 11.137 1.00 93.00 70 LYS A CA 1
ATOM 586 C C . LYS A 1 70 ? 6.075 -14.091 11.620 1.00 93.00 70 LYS A C 1
ATOM 588 O O . LYS A 1 70 ? 6.590 -15.117 12.040 1.00 93.00 70 LYS A O 1
ATOM 593 N N . SER A 1 71 ? 4.753 -13.959 11.513 1.00 89.56 71 SER A N 1
ATOM 594 C CA . SER A 1 71 ? 3.818 -15.024 11.890 1.00 89.56 71 SER A CA 1
ATOM 595 C C . SER A 1 71 ? 3.975 -16.274 11.020 1.00 89.56 71 SER A C 1
ATOM 597 O O . SER A 1 71 ? 3.896 -17.386 11.536 1.00 89.56 71 SER A O 1
ATOM 599 N N . LEU A 1 72 ? 4.251 -16.097 9.726 1.00 91.00 72 LEU A N 1
ATOM 600 C CA . LEU A 1 72 ? 4.486 -17.179 8.782 1.00 91.00 72 LEU A CA 1
ATOM 601 C C . LEU A 1 72 ? 5.771 -17.927 9.148 1.00 91.00 72 LEU A C 1
ATOM 603 O O . LEU A 1 72 ? 5.742 -19.135 9.345 1.00 91.00 72 LEU A O 1
ATOM 607 N N . PHE A 1 73 ? 6.872 -17.205 9.337 1.00 88.06 73 PHE A N 1
ATOM 608 C CA . PHE A 1 73 ? 8.162 -17.776 9.707 1.00 88.06 73 PHE A CA 1
ATOM 609 C C . PHE A 1 73 ? 8.127 -18.456 11.082 1.00 88.06 73 PHE A C 1
ATOM 611 O O . PHE A 1 73 ? 8.607 -19.576 11.233 1.00 88.06 73 PHE A O 1
ATOM 618 N N . LEU A 1 74 ? 7.481 -17.834 12.073 1.00 87.62 74 LEU A N 1
ATOM 619 C CA . LEU A 1 74 ? 7.318 -18.411 13.410 1.00 87.62 74 LEU A CA 1
ATOM 620 C C . LEU A 1 74 ? 6.551 -19.739 13.386 1.00 87.62 74 LEU A C 1
ATOM 622 O O . LEU A 1 74 ? 6.845 -20.612 14.195 1.00 87.62 74 LEU A O 1
ATOM 626 N N . ARG A 1 75 ? 5.588 -19.914 12.471 1.00 84.56 75 ARG A N 1
ATOM 627 C CA . ARG A 1 75 ? 4.876 -21.191 12.297 1.00 84.56 75 ARG A CA 1
ATOM 628 C C . ARG A 1 75 ? 5.777 -22.286 11.733 1.00 84.56 75 ARG A C 1
ATOM 630 O O . ARG A 1 75 ? 5.612 -23.438 12.114 1.00 84.56 75 ARG A O 1
ATOM 637 N N . PHE A 1 76 ? 6.721 -21.936 10.863 1.00 86.06 76 PHE A N 1
ATOM 638 C CA . PHE A 1 76 ? 7.676 -22.890 10.299 1.00 86.06 76 PHE A CA 1
ATOM 639 C C . PHE A 1 76 ? 8.803 -23.252 11.270 1.00 86.06 76 PHE A C 1
ATOM 641 O O . PHE A 1 76 ? 9.258 -24.385 11.257 1.00 86.06 76 PHE A O 1
ATOM 648 N N . GLN A 1 77 ? 9.218 -22.326 12.137 1.00 81.31 77 GLN A N 1
ATOM 649 C CA . GLN A 1 77 ? 10.310 -22.549 13.092 1.00 81.31 77 GLN A CA 1
ATOM 650 C C . GLN A 1 77 ? 9.877 -23.283 14.377 1.00 81.31 77 GLN A C 1
ATOM 652 O O . GLN A 1 77 ? 10.724 -23.692 15.169 1.00 81.31 77 GLN A O 1
ATOM 657 N N . LYS A 1 78 ? 8.564 -23.408 14.619 1.00 66.12 78 LYS A N 1
ATOM 658 C CA . LYS A 1 78 ? 7.978 -24.118 15.773 1.00 66.12 78 LYS A CA 1
ATOM 659 C C . LYS A 1 78 ? 7.617 -25.585 15.490 1.00 66.12 78 LYS A C 1
ATOM 661 O O . LYS A 1 78 ? 6.970 -26.204 16.333 1.00 66.12 78 LYS A O 1
ATOM 666 N N . LYS A 1 79 ? 7.981 -26.109 14.321 1.00 53.41 79 LYS A N 1
ATOM 667 C CA . LYS A 1 79 ? 7.755 -27.495 13.901 1.00 53.41 79 LYS A CA 1
ATOM 668 C C . LYS A 1 79 ? 9.090 -28.219 13.806 1.00 53.41 79 LYS A C 1
ATOM 670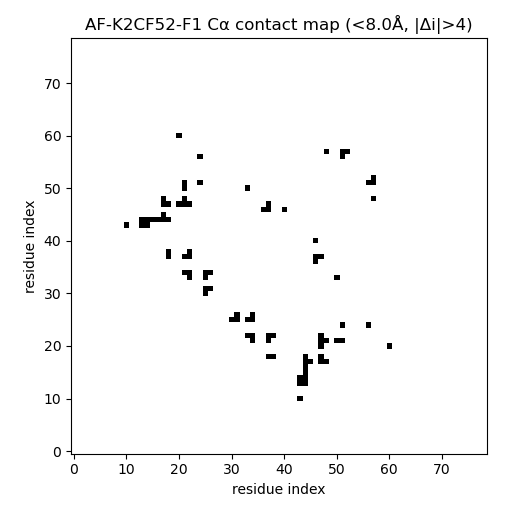 O O . LYS A 1 79 ? 9.089 -29.430 14.100 1.00 53.41 79 LYS A O 1
#

pLDDT: mean 88.09, std 8.87, range [50.47, 94.69]

Foldseek 3Di:
DPPCPVVVVVLVVQQCVLLVQLLVVCVVVVVVVLNVCSVPDRPSNVSSVVVCVVVVVVVVVVVVVVVVVVVVVVVVVVD

Radius of gyration: 15.61 Å; Cα contacts (8 Å, |Δi|>4): 45; chains: 1; bounding box: 32×39×44 Å

Mean predicted aligned error: 5.78 Å

Sequence (79 aa):
MPNLGAGIY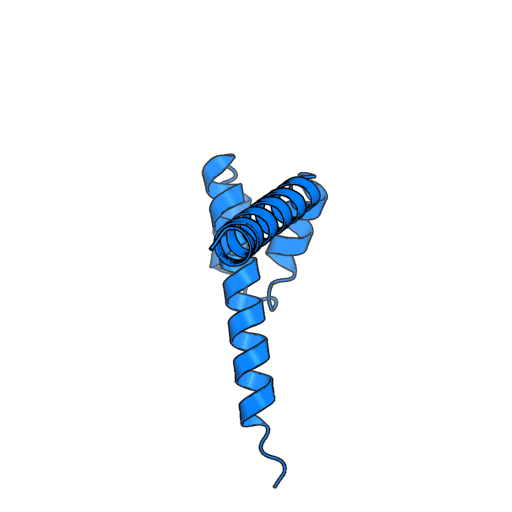LLILWEIFWKGVGLWKSAKKGDLIWFLAIFLINFFGIIPLFYLWKTKQLDGVIKDFQNFFKSLFLRFQKK